Protein AF-A0A158NNA6-F1 (afdb_monomer_lite)

pLDDT: mean 72.81, std 18.88, range [38.25, 91.25]

Foldseek 3Di:
DDDDDDPDDPDDDDDVLPPDPPPDDDDDPCQDLVSLLVVQLVLLVLAPPVVSVVSNVVSVVLCVVCVPPPDSVVSVVSSSVSVSVSVVRSVCRVDPDDDPDDD

Radius of gyration: 18.19 Å; chains: 1; bounding box: 42×60×37 Å

InterPro domains:
  IPR008011 Complex 1 LYR protein domain [PF05347] (34-84)
  IPR045291 LYRM9, LYR domain [cd20269] (33-92)
  IPR052151 Complex I LYR motif-containing protein [PTHR47061] (20-94)

Secondary structure (DSSP, 8-state):
----------PPP--GGGS-------S----SHHHHHHHHHHHHHHS-HHHHHHHHHHHHHHHHHHTT---HHHHHHHHHHHHHHHHHHHHHHHSTT------

Organism: Atta cephalotes (NCBI:txid12957)

Sequence (103 aa):
MGRREKLTTPRAPHDPRETMANRMVGSATINTPKQLYKYLLRECDNLPKHAQQFYKHSVKQSFKQHVSESDEERIQQIMEKALLDAKWVIQKYNQPGGTPTPK

Structure (mmCIF, N/CA/C/O backbone):
data_AF-A0A158NNA6-F1
#
_entry.id   AF-A0A158NNA6-F1
#
loop_
_atom_site.group_PDB
_atom_site.id
_atom_site.type_symbol
_atom_site.label_atom_id
_atom_site.label_alt_id
_atom_site.label_comp_id
_atom_site.label_asym_id
_atom_site.label_entity_id
_atom_site.label_seq_id
_atom_site.pdbx_PDB_ins_code
_atom_site.Cartn_x
_atom_site.Cartn_y
_atom_site.Cartn_z
_atom_site.occupancy
_atom_site.B_iso_or_equiv
_atom_site.auth_seq_id
_atom_site.auth_comp_id
_atom_site.auth_asym_id
_atom_site.auth_atom_id
_atom_site.pdbx_PDB_model_num
ATOM 1 N N . MET A 1 1 ? 26.025 46.804 -16.736 1.00 41.69 1 MET A N 1
ATOM 2 C CA . MET A 1 1 ? 26.166 45.339 -16.911 1.00 41.69 1 MET A CA 1
ATOM 3 C C . MET A 1 1 ? 25.271 44.636 -15.897 1.00 41.69 1 MET A C 1
ATOM 5 O O . MET A 1 1 ? 25.663 44.467 -14.751 1.00 41.69 1 MET A O 1
ATOM 9 N N . GLY A 1 2 ? 24.028 44.334 -16.289 1.00 45.00 2 GLY A N 1
ATOM 10 C CA . GLY A 1 2 ? 23.028 43.707 -15.418 1.00 45.00 2 GLY A CA 1
ATOM 11 C C . GLY A 1 2 ? 23.248 42.199 -15.318 1.00 45.00 2 GLY A C 1
ATOM 12 O O . GLY A 1 2 ? 23.214 41.498 -16.329 1.00 45.00 2 GLY A O 1
ATOM 13 N N . ARG A 1 3 ? 23.499 41.706 -14.102 1.00 49.12 3 ARG A N 1
ATOM 14 C CA . ARG A 1 3 ? 23.573 40.273 -13.798 1.00 49.12 3 ARG A CA 1
ATOM 15 C C . ARG A 1 3 ? 22.163 39.682 -13.877 1.00 49.12 3 ARG A C 1
ATOM 17 O O . ARG A 1 3 ? 21.292 40.062 -13.109 1.00 49.12 3 ARG A O 1
ATOM 24 N N . ARG A 1 4 ? 21.950 38.760 -14.818 1.00 49.97 4 ARG A N 1
ATOM 25 C CA . ARG A 1 4 ? 20.749 37.918 -14.907 1.00 49.97 4 ARG A CA 1
ATOM 26 C C . ARG A 1 4 ? 20.733 36.944 -13.728 1.00 49.97 4 ARG A C 1
ATOM 28 O O . ARG A 1 4 ? 21.497 35.979 -13.722 1.00 49.97 4 ARG A O 1
ATOM 35 N N . GLU A 1 5 ? 19.859 37.192 -12.762 1.00 50.25 5 GLU A N 1
ATOM 36 C CA . GLU A 1 5 ? 19.467 36.217 -11.748 1.00 50.25 5 GLU A CA 1
ATOM 37 C C . GLU A 1 5 ? 18.741 35.053 -12.430 1.00 50.25 5 GLU A C 1
ATOM 39 O O . GLU A 1 5 ? 17.756 35.237 -13.147 1.00 50.25 5 GLU A O 1
ATOM 44 N N . LYS A 1 6 ? 19.269 33.841 -12.260 1.00 52.47 6 LYS A N 1
ATOM 45 C CA . LYS A 1 6 ? 18.613 32.616 -12.711 1.00 52.47 6 LYS A CA 1
ATOM 46 C C . LYS A 1 6 ? 17.758 32.134 -11.548 1.00 52.47 6 LYS A C 1
ATOM 48 O O . LYS A 1 6 ? 18.297 31.684 -10.541 1.00 52.47 6 LYS A O 1
ATOM 53 N N . LEU A 1 7 ? 16.442 32.273 -11.689 1.00 47.88 7 LEU A N 1
ATOM 54 C CA . LEU A 1 7 ? 15.446 31.652 -10.822 1.00 47.88 7 LEU A CA 1
ATOM 55 C C . LEU A 1 7 ? 15.650 30.132 -10.847 1.00 47.88 7 LEU A C 1
ATOM 57 O O . LEU A 1 7 ? 15.207 29.451 -11.769 1.00 47.88 7 LEU A O 1
ATOM 61 N N . THR A 1 8 ? 16.359 29.611 -9.849 1.00 47.38 8 THR A N 1
ATOM 62 C CA . THR A 1 8 ? 16.351 28.188 -9.520 1.00 47.38 8 THR A CA 1
ATOM 63 C C . THR A 1 8 ? 15.182 27.957 -8.574 1.00 47.38 8 THR A C 1
ATOM 65 O O . THR A 1 8 ? 15.079 28.561 -7.508 1.00 47.38 8 THR A O 1
ATOM 68 N N . THR A 1 9 ? 14.229 27.159 -9.029 1.00 53.72 9 THR A N 1
ATOM 69 C CA . THR A 1 9 ? 13.014 26.792 -8.308 1.00 53.72 9 THR A CA 1
ATOM 70 C C . THR A 1 9 ? 13.384 26.149 -6.964 1.00 53.72 9 THR A C 1
ATOM 72 O O . THR A 1 9 ? 14.248 25.266 -6.949 1.00 53.72 9 THR A O 1
ATOM 75 N N . PRO A 1 10 ? 12.764 26.521 -5.830 1.00 43.75 10 PRO A N 1
ATOM 76 C CA . PRO A 1 10 ? 12.958 25.777 -4.594 1.00 43.75 10 PRO A CA 1
ATOM 77 C C . PRO A 1 10 ? 12.361 24.376 -4.771 1.00 43.75 10 PRO A C 1
ATOM 79 O O . PRO A 1 10 ? 11.150 24.204 -4.907 1.00 43.75 10 PRO A O 1
ATOM 82 N N . ARG A 1 11 ? 13.238 23.366 -4.815 1.00 43.44 11 ARG A N 1
ATOM 83 C CA . ARG A 1 11 ? 12.873 2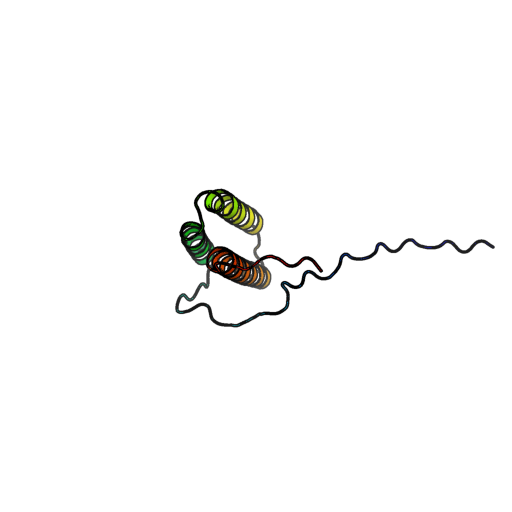1.950 -4.731 1.00 43.44 11 ARG A CA 1
ATOM 84 C C . ARG A 1 11 ? 12.074 21.768 -3.441 1.00 43.44 11 ARG A C 1
ATOM 86 O O . ARG A 1 11 ? 12.570 22.103 -2.369 1.00 43.44 11 ARG A O 1
ATOM 93 N N . ALA A 1 12 ? 10.831 21.314 -3.582 1.00 49.03 12 ALA A N 1
ATOM 94 C CA . ALA A 1 12 ? 9.905 21.090 -2.480 1.00 49.03 12 ALA A CA 1
ATOM 95 C C . ALA A 1 12 ? 10.562 20.268 -1.351 1.00 49.03 12 ALA A C 1
ATOM 97 O O . ALA A 1 12 ? 11.424 19.427 -1.637 1.00 49.03 12 ALA A O 1
ATOM 98 N N . PRO A 1 13 ? 10.184 20.517 -0.083 1.00 47.66 13 PRO A N 1
ATOM 99 C CA . PRO A 1 13 ? 10.758 19.834 1.064 1.00 47.66 13 PRO A CA 1
ATOM 100 C C . PRO A 1 13 ? 10.611 18.321 0.922 1.00 47.66 13 PRO A C 1
ATOM 102 O O . PRO A 1 13 ? 9.561 17.805 0.544 1.00 47.66 13 PRO A O 1
ATOM 105 N N . HIS A 1 14 ? 11.716 17.646 1.219 1.00 47.78 14 HIS A N 1
ATOM 106 C CA . HIS A 1 14 ? 11.836 16.206 1.365 1.00 47.78 14 HIS A CA 1
ATOM 107 C C . HIS A 1 14 ? 10.673 15.686 2.217 1.00 47.78 14 HIS A C 1
ATOM 109 O O . HIS A 1 14 ? 10.545 16.045 3.388 1.00 47.78 14 HIS A O 1
ATOM 115 N N . ASP A 1 15 ? 9.810 14.883 1.606 1.00 44.59 15 ASP A N 1
ATOM 116 C CA . ASP A 1 15 ? 8.714 14.216 2.290 1.00 44.59 15 ASP A CA 1
ATOM 117 C C . ASP A 1 15 ? 9.314 13.283 3.368 1.00 44.59 15 ASP A C 1
ATOM 119 O O . ASP A 1 15 ? 10.143 12.427 3.049 1.00 44.59 15 ASP A O 1
ATOM 123 N N . PRO A 1 16 ? 8.959 13.430 4.657 1.00 47.41 16 PRO A N 1
ATOM 124 C CA . PRO A 1 16 ? 9.564 12.677 5.761 1.00 47.41 16 PRO A CA 1
ATOM 125 C C . PRO A 1 16 ? 9.191 11.180 5.787 1.00 47.41 16 PRO A C 1
ATOM 127 O O . PRO A 1 16 ? 9.398 10.505 6.796 1.00 47.41 16 PRO A O 1
ATOM 130 N N . ARG A 1 17 ? 8.660 10.623 4.690 1.00 45.06 17 ARG A N 1
ATOM 131 C CA . ARG A 1 17 ? 8.374 9.186 4.539 1.00 45.06 17 ARG A CA 1
ATOM 132 C C . ARG A 1 17 ? 9.614 8.361 4.161 1.00 45.06 17 ARG A C 1
ATOM 134 O O . ARG A 1 17 ? 9.493 7.154 3.985 1.00 45.06 17 ARG A O 1
ATOM 141 N N . GLU A 1 18 ? 10.798 8.975 4.072 1.00 44.78 18 GLU A N 1
ATOM 142 C CA . GLU A 1 18 ? 12.073 8.294 3.776 1.00 44.78 18 GLU A CA 1
ATOM 143 C C . GLU A 1 18 ? 12.825 7.734 4.999 1.00 44.78 18 GLU A C 1
ATOM 145 O O . GLU A 1 18 ? 13.941 7.241 4.856 1.00 44.78 18 GLU A O 1
ATOM 150 N N . THR A 1 19 ? 12.233 7.733 6.200 1.00 48.41 19 THR A N 1
ATOM 151 C CA . THR A 1 19 ? 12.950 7.299 7.417 1.00 48.41 19 THR A CA 1
ATOM 152 C C . THR A 1 19 ? 12.255 6.187 8.198 1.00 48.41 19 THR A C 1
ATOM 154 O O . THR A 1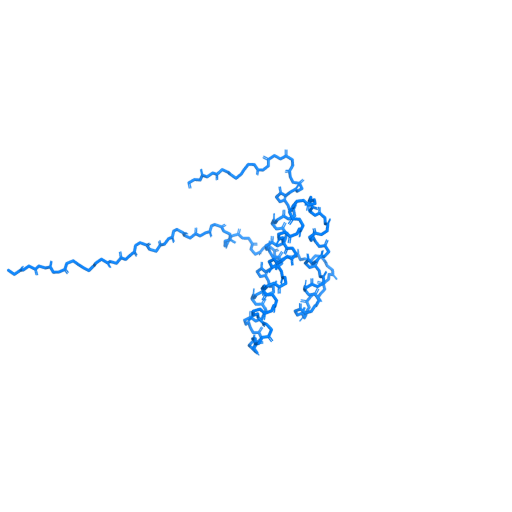 19 ? 12.100 6.291 9.411 1.00 48.41 19 THR A O 1
ATOM 157 N N . MET A 1 20 ? 11.865 5.088 7.539 1.00 43.75 20 MET A N 1
ATOM 158 C CA . MET A 1 20 ? 11.816 3.775 8.209 1.00 43.75 20 MET A CA 1
ATOM 159 C C . MET A 1 20 ? 11.702 2.609 7.222 1.00 43.75 20 MET A C 1
ATOM 161 O O . MET A 1 20 ? 10.652 1.993 7.050 1.00 43.75 20 MET A O 1
ATOM 165 N N . ALA A 1 21 ? 12.835 2.229 6.632 1.00 47.56 21 ALA A N 1
ATOM 166 C CA . ALA A 1 21 ? 13.032 0.876 6.124 1.00 47.56 21 ALA A CA 1
ATOM 167 C C . ALA A 1 21 ? 13.207 -0.087 7.316 1.00 47.56 21 ALA A C 1
ATOM 169 O O . ALA A 1 21 ? 14.289 -0.620 7.555 1.00 47.56 21 ALA A O 1
ATOM 170 N N . ASN A 1 22 ? 12.149 -0.289 8.114 1.00 44.38 22 ASN A N 1
ATOM 171 C CA . ASN A 1 22 ? 12.144 -1.373 9.092 1.00 44.38 22 ASN A CA 1
ATOM 172 C C . ASN A 1 22 ? 11.719 -2.661 8.380 1.00 44.38 22 ASN A C 1
ATOM 174 O O . ASN A 1 22 ? 10.538 -2.961 8.171 1.00 44.38 22 ASN A O 1
ATOM 178 N N . ARG A 1 23 ? 12.752 -3.376 7.945 1.00 50.62 23 ARG A N 1
ATOM 179 C CA . ARG A 1 23 ? 12.746 -4.715 7.373 1.00 50.62 23 ARG A CA 1
ATOM 180 C C . ARG A 1 23 ? 12.024 -5.670 8.322 1.00 50.62 23 ARG A C 1
ATOM 182 O O . ARG A 1 23 ? 12.625 -6.116 9.281 1.00 50.62 23 ARG A O 1
ATOM 189 N N . MET A 1 24 ? 10.750 -5.954 8.056 1.00 47.91 24 MET A N 1
ATOM 190 C CA . MET A 1 24 ? 10.015 -7.161 8.474 1.00 47.91 24 MET A CA 1
ATOM 191 C C . MET A 1 24 ? 8.551 -7.014 8.044 1.00 47.91 24 MET A C 1
ATOM 193 O O . MET A 1 24 ? 7.750 -6.337 8.687 1.00 47.91 24 MET A O 1
ATOM 197 N N . VAL A 1 25 ? 8.169 -7.611 6.913 1.00 47.50 25 VAL A N 1
ATOM 198 C CA . VAL A 1 25 ? 6.773 -8.021 6.698 1.00 47.50 25 VAL A CA 1
ATOM 199 C C . VAL A 1 25 ? 6.718 -9.506 7.036 1.00 47.50 25 VAL A C 1
ATOM 201 O O . VAL A 1 25 ? 7.438 -10.309 6.449 1.00 47.50 25 VAL A O 1
ATOM 204 N N . GLY A 1 26 ? 5.981 -9.836 8.095 1.00 44.84 26 GLY A N 1
ATOM 205 C CA . GLY A 1 26 ? 5.940 -11.178 8.658 1.00 44.84 26 GLY A CA 1
ATOM 206 C C . GLY A 1 26 ? 5.521 -12.211 7.615 1.00 44.84 26 GLY A C 1
ATOM 207 O O . GLY A 1 26 ? 4.480 -12.071 6.985 1.00 44.84 26 GLY A O 1
ATOM 208 N N . SER A 1 27 ? 6.348 -13.246 7.466 1.00 46.94 27 SER A N 1
ATOM 209 C CA . SER A 1 27 ? 6.046 -14.582 6.925 1.00 46.94 27 SER A CA 1
ATOM 210 C C . SER A 1 27 ? 5.492 -14.718 5.488 1.00 46.94 27 SER A C 1
ATOM 212 O O . SER A 1 27 ? 5.518 -15.817 4.943 1.00 46.94 27 SER A O 1
ATOM 214 N N . ALA A 1 28 ? 5.064 -13.648 4.812 1.00 54.72 28 ALA A N 1
ATOM 215 C CA . ALA A 1 28 ? 4.687 -13.682 3.400 1.00 54.72 28 ALA A CA 1
ATOM 216 C C . ALA A 1 28 ? 5.869 -13.232 2.535 1.00 54.72 28 ALA A C 1
ATOM 218 O O . ALA A 1 28 ? 6.158 -12.041 2.422 1.00 54.72 28 ALA A O 1
ATOM 219 N N . THR A 1 29 ? 6.558 -14.180 1.904 1.00 64.69 29 THR A N 1
ATOM 220 C CA . THR A 1 29 ? 7.592 -13.891 0.907 1.00 64.69 29 THR A CA 1
ATOM 221 C C . THR A 1 29 ? 6.924 -13.362 -0.371 1.00 64.69 29 THR A C 1
ATOM 223 O O . THR A 1 29 ? 6.570 -14.099 -1.294 1.00 64.69 29 THR A O 1
ATOM 226 N N . ILE A 1 30 ? 6.659 -12.054 -0.400 1.00 74.31 30 ILE A N 1
ATOM 227 C CA . ILE A 1 30 ? 6.109 -11.379 -1.578 1.00 74.31 30 ILE A CA 1
ATOM 228 C C . ILE A 1 30 ? 7.244 -11.181 -2.582 1.00 74.31 30 ILE A C 1
ATOM 230 O O . ILE A 1 30 ? 7.929 -10.165 -2.567 1.00 74.31 30 ILE A O 1
ATOM 234 N N . ASN A 1 31 ? 7.430 -12.170 -3.453 1.00 74.62 31 ASN A N 1
ATOM 235 C CA . ASN A 1 31 ? 8.471 -12.146 -4.485 1.00 74.62 31 ASN A CA 1
ATOM 236 C C . ASN A 1 31 ? 7.942 -11.681 -5.845 1.00 74.62 31 ASN A C 1
ATOM 238 O O . ASN A 1 31 ? 8.721 -11.431 -6.752 1.00 74.62 31 ASN A O 1
ATOM 242 N N . THR A 1 32 ? 6.619 -11.573 -6.013 1.00 85.19 32 THR A N 1
ATOM 243 C CA . THR A 1 32 ? 6.018 -11.165 -7.289 1.00 85.19 32 THR A CA 1
ATOM 244 C C . THR A 1 32 ? 5.058 -9.985 -7.134 1.00 85.19 32 THR A C 1
ATOM 246 O O . THR A 1 32 ? 4.306 -9.918 -6.151 1.00 85.19 32 THR A O 1
ATOM 249 N N . PRO A 1 33 ? 4.976 -9.086 -8.134 1.00 85.44 33 PRO A N 1
ATOM 250 C CA . PRO A 1 33 ? 4.043 -7.959 -8.104 1.00 85.44 33 PRO A CA 1
ATOM 251 C C . PRO A 1 33 ? 2.572 -8.411 -8.040 1.00 85.44 33 PRO A C 1
ATOM 253 O O . PRO A 1 33 ? 1.733 -7.737 -7.444 1.00 85.44 33 PRO A O 1
ATOM 256 N N . LYS A 1 34 ? 2.239 -9.604 -8.559 1.00 86.88 34 LYS A N 1
ATOM 257 C CA . LYS A 1 34 ? 0.900 -10.207 -8.409 1.00 86.88 34 LYS A CA 1
ATOM 258 C C . LYS A 1 34 ? 0.576 -10.569 -6.956 1.00 86.88 34 LYS A C 1
ATOM 260 O O . LYS A 1 34 ? -0.546 -10.328 -6.506 1.00 86.88 34 LYS A O 1
ATOM 265 N N . GLN A 1 35 ? 1.527 -11.153 -6.219 1.00 88.44 35 GLN A N 1
ATOM 266 C CA . GLN A 1 35 ? 1.343 -11.446 -4.792 1.00 88.44 35 GLN A CA 1
ATOM 267 C C . GLN A 1 35 ? 1.175 -10.158 -3.991 1.00 88.44 35 GLN A C 1
ATOM 269 O O . GLN A 1 35 ? 0.292 -10.091 -3.136 1.00 88.44 35 GLN A O 1
ATOM 274 N N . LEU A 1 36 ? 1.961 -9.129 -4.320 1.00 88.81 36 LEU A N 1
ATOM 275 C CA . LEU A 1 36 ? 1.836 -7.819 -3.699 1.00 88.81 36 LEU A CA 1
ATOM 276 C C . LEU A 1 36 ? 0.443 -7.235 -3.914 1.00 88.81 36 LEU A C 1
ATOM 278 O O . LEU A 1 36 ? -0.205 -6.834 -2.956 1.00 88.81 36 LEU A O 1
ATOM 282 N N . TYR A 1 37 ? -0.048 -7.236 -5.152 1.00 89.25 37 TYR A N 1
ATOM 283 C CA . TYR A 1 37 ? -1.379 -6.723 -5.462 1.00 89.25 37 TYR A CA 1
ATOM 284 C C . TYR A 1 37 ? -2.467 -7.416 -4.626 1.00 89.25 37 TYR A C 1
ATOM 286 O O . TYR A 1 37 ? -3.312 -6.752 -4.026 1.00 89.25 37 TYR A O 1
ATOM 294 N N . LYS A 1 38 ? -2.413 -8.751 -4.504 1.00 89.62 38 LYS A N 1
ATOM 295 C CA . LYS A 1 38 ? -3.345 -9.505 -3.647 1.00 89.62 38 LYS A CA 1
ATOM 296 C C . LYS A 1 38 ? -3.209 -9.135 -2.169 1.00 89.62 38 LYS A C 1
ATOM 298 O O . LYS A 1 38 ? -4.226 -9.046 -1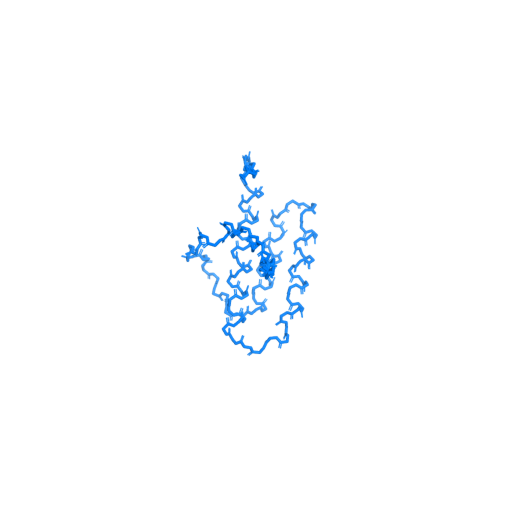.487 1.00 89.62 38 LYS A O 1
ATOM 303 N N . TYR A 1 39 ? -1.986 -8.935 -1.680 1.00 89.62 39 TYR A N 1
ATOM 304 C CA . TYR A 1 39 ? -1.733 -8.496 -0.307 1.00 89.62 39 TYR A CA 1
ATOM 305 C C . TYR A 1 39 ? -2.333 -7.108 -0.049 1.00 89.62 39 TYR A C 1
ATOM 307 O O . TYR A 1 39 ? -3.143 -6.956 0.859 1.00 89.62 39 TYR A O 1
ATOM 315 N N . LEU A 1 40 ? -2.035 -6.126 -0.903 1.00 89.31 40 LEU A N 1
ATOM 316 C CA . LEU A 1 40 ? -2.522 -4.750 -0.771 1.00 89.31 40 LEU A CA 1
ATOM 317 C C . LEU A 1 40 ? -4.051 -4.670 -0.758 1.00 89.31 40 LEU A C 1
ATOM 319 O O . LEU A 1 40 ? -4.624 -3.909 0.017 1.00 89.31 40 LEU A O 1
ATOM 323 N N . LEU A 1 41 ? -4.732 -5.479 -1.576 1.00 89.25 41 LEU A N 1
ATOM 324 C CA . LEU A 1 41 ? -6.195 -5.538 -1.567 1.00 89.25 41 LEU A CA 1
ATOM 325 C C . LEU A 1 41 ? -6.768 -6.065 -0.247 1.00 89.25 41 LEU A C 1
ATOM 327 O O . LEU A 1 41 ? -7.830 -5.599 0.164 1.00 89.25 41 LEU A O 1
ATOM 331 N N . ARG A 1 42 ? -6.084 -7.016 0.405 1.00 89.06 42 ARG A N 1
ATOM 332 C CA . ARG A 1 42 ? -6.475 -7.520 1.730 1.00 89.06 42 ARG A CA 1
ATOM 333 C C . ARG A 1 42 ? -6.241 -6.467 2.806 1.00 89.06 42 ARG A C 1
ATOM 335 O O . ARG A 1 42 ? -7.117 -6.265 3.638 1.00 89.06 42 ARG A O 1
ATOM 342 N N . GLU A 1 43 ? -5.121 -5.750 2.754 1.00 86.19 43 GLU A N 1
ATOM 343 C CA . GLU A 1 43 ? -4.869 -4.629 3.670 1.00 86.19 43 GLU A CA 1
ATOM 344 C C . GLU A 1 43 ? -5.952 -3.559 3.517 1.00 86.19 43 GLU A C 1
ATOM 346 O O . GLU A 1 43 ? -6.553 -3.143 4.501 1.00 86.19 43 GLU A O 1
ATOM 351 N N . CYS A 1 44 ? -6.310 -3.199 2.280 1.00 88.31 44 CYS A N 1
ATOM 352 C CA . CYS A 1 44 ? -7.392 -2.249 2.025 1.00 88.31 44 CYS A CA 1
ATOM 353 C C . CYS A 1 44 ? -8.741 -2.685 2.614 1.00 88.31 44 CYS A C 1
ATOM 355 O O . CYS A 1 44 ? -9.598 -1.833 2.813 1.00 88.31 44 CYS A O 1
ATOM 357 N N . ASP A 1 45 ? -8.965 -3.977 2.858 1.00 86.50 45 ASP A N 1
ATOM 358 C CA . ASP A 1 45 ? -10.198 -4.478 3.471 1.00 86.50 45 ASP A CA 1
ATOM 359 C C . ASP A 1 45 ? -10.259 -4.210 4.984 1.00 86.50 45 ASP A C 1
ATOM 361 O O . ASP A 1 45 ? -11.337 -3.988 5.530 1.00 86.50 45 ASP A O 1
ATOM 365 N N . ASN A 1 46 ? -9.095 -4.122 5.639 1.00 84.94 46 ASN A N 1
ATOM 366 C CA . ASN A 1 46 ? -8.968 -3.744 7.051 1.00 84.94 46 ASN A CA 1
ATOM 367 C C . ASN A 1 46 ? -9.200 -2.240 7.286 1.00 84.94 46 ASN A C 1
ATOM 369 O O . ASN A 1 46 ? -9.347 -1.801 8.425 1.00 84.94 46 ASN A O 1
ATOM 373 N N . LEU A 1 47 ? -9.226 -1.431 6.223 1.00 85.56 47 LEU A N 1
ATOM 374 C CA . LEU A 1 47 ? -9.483 0.004 6.310 1.00 85.56 47 LEU A CA 1
ATOM 375 C C . LEU A 1 47 ? -10.982 0.305 6.454 1.00 85.56 47 LEU A C 1
ATOM 377 O O . LEU A 1 47 ? -11.830 -0.474 6.013 1.00 85.56 47 LEU A O 1
ATOM 381 N N . PRO A 1 48 ? -11.358 1.468 7.010 1.00 85.56 48 PRO A N 1
ATOM 382 C CA . PRO A 1 48 ? -12.757 1.876 7.070 1.00 85.56 48 PRO A CA 1
ATOM 383 C C . PRO A 1 48 ? -13.357 2.055 5.665 1.00 85.56 48 PRO A C 1
ATOM 385 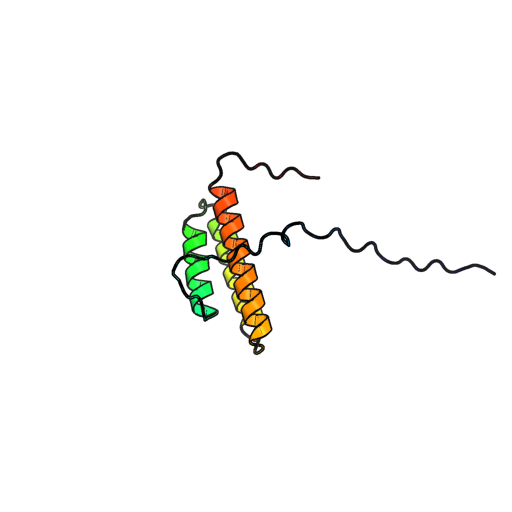O O . PRO A 1 48 ? -12.683 2.517 4.744 1.00 85.56 48 PRO A O 1
ATOM 388 N N . LYS A 1 49 ? -14.651 1.729 5.502 1.00 84.94 49 LYS A N 1
ATOM 389 C CA . LYS A 1 49 ? -15.365 1.641 4.203 1.00 84.94 49 LYS A CA 1
ATOM 390 C C . LYS A 1 49 ? -15.149 2.832 3.256 1.00 84.94 49 LYS A C 1
ATOM 392 O O . LYS A 1 49 ? -15.078 2.637 2.046 1.00 84.94 49 LYS A O 1
ATOM 397 N N . HIS A 1 50 ? -15.033 4.046 3.796 1.00 84.56 50 HIS A N 1
ATOM 398 C CA . HIS A 1 50 ? -14.800 5.261 3.009 1.00 84.56 50 HIS A CA 1
ATOM 399 C C . HIS A 1 50 ? -13.394 5.303 2.381 1.00 84.56 50 HIS A C 1
ATOM 401 O O . HIS A 1 50 ? -13.232 5.767 1.257 1.00 84.56 50 HIS A O 1
ATOM 407 N N . ALA A 1 51 ? -12.385 4.781 3.081 1.00 86.06 51 ALA A N 1
ATOM 408 C CA . ALA A 1 51 ? -10.995 4.760 2.642 1.00 86.06 51 ALA A CA 1
ATOM 409 C C . ALA A 1 51 ? -10.701 3.566 1.720 1.00 86.06 51 ALA A C 1
ATOM 411 O O . ALA A 1 51 ? -9.886 3.682 0.806 1.00 86.06 51 ALA A O 1
ATOM 412 N N . GLN A 1 52 ? -11.396 2.435 1.901 1.00 89.00 52 GLN A N 1
ATOM 413 C CA . GLN A 1 52 ? -11.146 1.225 1.109 1.00 89.00 52 GLN A CA 1
ATOM 414 C C . GLN A 1 52 ? -11.225 1.473 -0.399 1.00 89.00 52 GLN A C 1
ATOM 416 O O . GLN A 1 52 ? -10.370 0.994 -1.136 1.00 89.00 52 GLN A O 1
ATOM 421 N N . GLN A 1 53 ? -12.250 2.197 -0.871 1.00 88.81 53 GLN A N 1
ATOM 422 C CA . GLN A 1 53 ? -12.430 2.458 -2.303 1.00 88.81 53 GLN A CA 1
ATOM 423 C C . GLN A 1 53 ? -11.275 3.288 -2.865 1.00 88.81 53 GLN A C 1
ATOM 425 O O . GLN A 1 53 ? -10.709 2.915 -3.889 1.00 88.81 53 GLN A O 1
ATOM 430 N N . PHE A 1 54 ? -10.874 4.349 -2.159 1.00 89.56 54 PHE A N 1
ATOM 431 C CA . PHE A 1 54 ? -9.746 5.190 -2.550 1.00 89.56 54 PHE A CA 1
ATOM 432 C C . PHE A 1 54 ? -8.462 4.363 -2.701 1.00 89.56 54 PHE A C 1
ATOM 434 O O . PHE A 1 54 ? -7.865 4.342 -3.776 1.00 89.56 54 PHE A O 1
ATOM 441 N N . TYR A 1 55 ? -8.087 3.589 -1.677 1.00 89.25 55 TYR A N 1
ATOM 442 C CA . TYR A 1 55 ? -6.861 2.788 -1.727 1.00 89.25 55 TYR A CA 1
ATOM 443 C C . TYR A 1 55 ? -6.950 1.622 -2.724 1.00 89.25 55 TYR A C 1
ATOM 445 O O . TYR A 1 55 ? -5.996 1.387 -3.464 1.00 89.25 55 TYR A O 1
ATOM 453 N N . LYS A 1 56 ? -8.103 0.944 -2.850 1.00 90.31 56 LYS A N 1
ATOM 454 C CA . LYS A 1 56 ? -8.317 -0.101 -3.874 1.00 90.31 56 LYS A CA 1
ATOM 455 C C . LYS A 1 56 ? -8.132 0.460 -5.291 1.00 90.31 56 LYS A C 1
ATOM 457 O O . LYS A 1 56 ? -7.562 -0.223 -6.146 1.00 90.31 56 LYS A O 1
ATOM 462 N N . HIS A 1 57 ? -8.586 1.689 -5.545 1.00 90.88 57 HIS A N 1
ATOM 463 C CA . HIS A 1 57 ? -8.381 2.371 -6.824 1.00 90.88 57 HIS A CA 1
ATOM 464 C C . HIS A 1 57 ? -6.910 2.738 -7.038 1.00 90.88 57 HIS A C 1
ATOM 466 O O . HIS A 1 57 ? -6.358 2.388 -8.083 1.00 90.88 57 HIS A O 1
ATOM 472 N N . SER A 1 58 ? -6.256 3.343 -6.043 1.00 89.44 58 SER A N 1
ATOM 473 C CA . SER A 1 58 ? -4.836 3.712 -6.112 1.00 89.44 58 SER A CA 1
ATOM 474 C C . SER A 1 58 ? -3.933 2.504 -6.377 1.00 89.44 58 SER A C 1
ATOM 476 O O . SER A 1 58 ? -3.078 2.551 -7.259 1.00 89.44 58 SER A O 1
ATOM 478 N N . VAL A 1 59 ? -4.175 1.381 -5.692 1.00 90.06 59 VAL A N 1
ATOM 479 C CA . VAL A 1 59 ? -3.432 0.125 -5.890 1.00 90.06 59 VAL A CA 1
ATOM 480 C C . VAL A 1 59 ? -3.634 -0.419 -7.307 1.00 90.06 59 VAL A C 1
ATOM 482 O O . VAL A 1 59 ? -2.664 -0.788 -7.969 1.00 90.06 59 VAL A O 1
ATOM 485 N N . LYS A 1 60 ? -4.876 -0.441 -7.814 1.00 90.62 60 LYS A N 1
ATOM 486 C CA . LYS A 1 60 ? -5.166 -0.861 -9.199 1.00 90.62 60 LYS A CA 1
ATOM 487 C C . LYS A 1 60 ? -4.484 0.028 -10.230 1.00 90.62 60 LYS A C 1
ATOM 489 O O . LYS A 1 60 ? -3.969 -0.485 -11.223 1.00 90.62 60 LYS A O 1
ATOM 494 N N . GLN A 1 61 ? -4.521 1.338 -10.020 1.00 91.25 61 GLN A N 1
ATOM 495 C CA . GLN A 1 61 ? -3.927 2.303 -10.932 1.00 91.25 61 GLN A CA 1
ATOM 496 C C . GLN A 1 61 ? -2.407 2.148 -10.961 1.00 91.25 61 GLN A C 1
ATOM 498 O O . GLN A 1 61 ? -1.850 1.956 -12.039 1.00 91.25 61 GLN A O 1
ATOM 503 N N . SER A 1 62 ? -1.757 2.131 -9.795 1.00 87.69 62 SER A N 1
ATOM 504 C CA . SER A 1 62 ? -0.309 1.931 -9.689 1.00 87.69 62 SER A CA 1
ATOM 505 C C . SER A 1 62 ? 0.118 0.610 -10.339 1.00 87.69 62 SER A C 1
ATOM 507 O O . SER A 1 62 ? 1.022 0.595 -11.170 1.00 87.69 62 SER A O 1
ATOM 509 N N . PHE A 1 63 ? -0.608 -0.484 -10.082 1.00 89.12 63 PHE A N 1
ATOM 510 C CA . PHE A 1 63 ? -0.314 -1.775 -10.706 1.00 89.12 63 PHE A CA 1
ATOM 511 C C . PHE A 1 63 ? -0.406 -1.728 -12.238 1.00 89.12 63 PHE A C 1
ATOM 513 O O . PHE A 1 63 ? 0.465 -2.255 -12.923 1.00 89.12 63 PHE A O 1
ATOM 520 N N . LYS A 1 64 ? -1.433 -1.068 -12.792 1.00 88.56 64 LYS A N 1
ATOM 521 C CA . LYS A 1 64 ? -1.567 -0.887 -14.245 1.00 88.56 64 LYS A CA 1
ATOM 522 C C . LYS A 1 64 ? -0.457 -0.018 -14.833 1.00 88.56 64 LYS A C 1
ATOM 524 O O . LYS A 1 64 ? -0.005 -0.315 -15.929 1.00 88.56 64 LYS A O 1
ATOM 529 N N . GLN A 1 65 ? -0.030 1.032 -14.134 1.00 89.12 65 GLN A N 1
ATOM 530 C CA . GLN A 1 65 ? 1.049 1.904 -14.610 1.00 89.12 65 GLN A CA 1
ATOM 531 C C . GLN A 1 65 ? 2.393 1.175 -14.660 1.00 89.12 65 GLN A C 1
ATOM 533 O O . GLN A 1 65 ? 3.171 1.407 -15.577 1.00 89.12 65 GLN A O 1
ATOM 538 N N . HIS A 1 66 ? 2.639 0.265 -13.717 1.00 86.50 66 HIS A N 1
ATOM 539 C CA . HIS A 1 66 ? 3.905 -0.460 -13.615 1.00 86.50 66 HIS A CA 1
ATOM 540 C C . HIS A 1 66 ? 3.896 -1.842 -14.283 1.00 86.50 66 HIS A C 1
ATOM 542 O O . HIS A 1 66 ? 4.902 -2.538 -14.254 1.00 86.50 66 HIS A O 1
ATOM 548 N N . VAL A 1 67 ? 2.790 -2.254 -14.914 1.00 84.25 67 VAL A N 1
ATOM 549 C CA . VAL A 1 67 ? 2.691 -3.568 -15.577 1.00 84.25 67 VAL A CA 1
ATOM 550 C C . VAL A 1 67 ? 3.645 -3.709 -16.768 1.00 84.25 67 VAL A C 1
ATOM 552 O O . VAL A 1 67 ? 4.013 -4.823 -17.122 1.00 84.25 67 VAL A O 1
ATOM 555 N N . SER A 1 68 ? 4.014 -2.584 -17.390 1.00 85.81 68 SER A N 1
ATOM 556 C CA . SER A 1 68 ? 4.941 -2.538 -18.523 1.00 85.81 68 SER A CA 1
ATOM 557 C C . SER A 1 68 ? 6.402 -2.379 -18.091 1.00 85.81 68 SER A C 1
ATOM 559 O O . SER A 1 68 ? 7.285 -2.410 -18.950 1.00 85.81 68 SER A O 1
ATOM 561 N N . GLU A 1 69 ? 6.668 -2.202 -16.792 1.00 84.69 69 GLU A N 1
ATOM 562 C CA . GLU A 1 69 ? 8.036 -2.135 -16.282 1.00 84.69 69 GLU A CA 1
ATOM 563 C C . GLU A 1 69 ? 8.663 -3.524 -16.413 1.00 84.69 69 GLU A C 1
ATOM 565 O O . GLU A 1 69 ? 8.121 -4.506 -15.911 1.00 84.69 69 GLU A O 1
ATOM 570 N N . SER A 1 70 ? 9.785 -3.606 -17.125 1.00 86.81 70 SER A N 1
ATOM 571 C CA . SER A 1 70 ? 10.545 -4.853 -17.316 1.00 86.81 70 SER A CA 1
ATOM 572 C C . SER A 1 70 ? 11.801 -4.913 -16.445 1.00 86.81 70 SER A C 1
ATOM 574 O O . SER A 1 70 ? 12.460 -5.945 -16.391 1.00 86.81 70 SER A O 1
ATOM 576 N N . ASP A 1 71 ? 12.137 -3.808 -15.778 1.00 90.06 71 ASP A N 1
ATOM 577 C CA . ASP A 1 71 ? 13.311 -3.695 -14.923 1.00 90.06 71 ASP A CA 1
ATOM 578 C C . 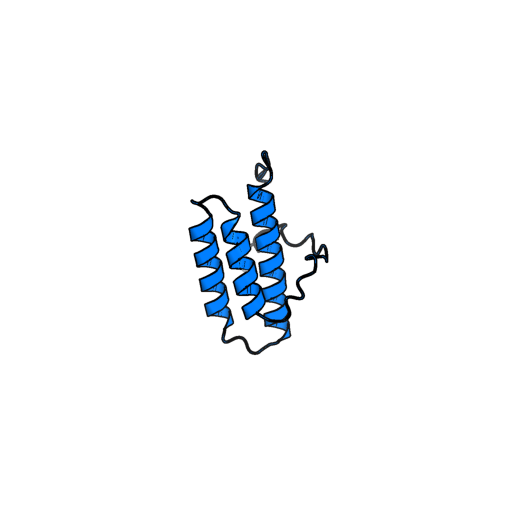ASP A 1 71 ? 13.017 -4.252 -13.524 1.00 90.06 71 ASP A C 1
ATOM 580 O O . ASP A 1 71 ? 12.149 -3.753 -12.798 1.00 90.06 71 ASP A O 1
ATOM 584 N N . GLU A 1 72 ? 13.732 -5.314 -13.159 1.00 85.81 72 GLU A N 1
ATOM 585 C CA . GLU A 1 72 ? 13.511 -6.046 -11.913 1.00 85.81 72 GLU A CA 1
ATOM 586 C C . GLU A 1 72 ? 13.823 -5.193 -10.676 1.00 85.81 72 GLU A C 1
ATOM 588 O O . GLU A 1 72 ? 13.081 -5.255 -9.692 1.00 85.81 72 GLU A O 1
ATOM 593 N N . GLU A 1 73 ? 14.853 -4.339 -10.725 1.00 89.62 73 GLU A N 1
ATOM 594 C CA . GLU A 1 73 ? 15.200 -3.448 -9.611 1.00 89.62 73 GLU A CA 1
ATOM 595 C C . GLU A 1 73 ? 14.097 -2.416 -9.373 1.00 89.62 73 GLU A C 1
ATOM 597 O O . GLU A 1 73 ? 13.666 -2.195 -8.235 1.00 89.62 73 GLU A O 1
ATOM 602 N N . ARG A 1 74 ? 13.581 -1.812 -10.448 1.00 88.19 74 ARG A N 1
ATOM 603 C CA . ARG A 1 74 ? 12.463 -0.864 -10.382 1.00 88.19 74 ARG A CA 1
ATOM 604 C C . ARG A 1 74 ? 11.207 -1.529 -9.846 1.00 88.19 74 ARG A C 1
ATOM 606 O O . ARG A 1 74 ? 10.579 -0.972 -8.941 1.00 88.19 74 ARG A O 1
ATOM 613 N N . ILE A 1 75 ? 10.864 -2.717 -10.345 1.00 87.69 75 ILE A N 1
ATOM 614 C CA . ILE A 1 75 ? 9.734 -3.500 -9.832 1.00 87.69 75 ILE A CA 1
ATOM 615 C C . ILE A 1 75 ? 9.911 -3.737 -8.329 1.00 87.69 75 ILE A C 1
ATOM 617 O O . ILE A 1 75 ? 8.984 -3.471 -7.561 1.00 87.69 75 ILE A O 1
ATOM 621 N N . GLN A 1 76 ? 11.096 -4.161 -7.889 1.00 86.44 76 GLN A N 1
ATOM 622 C CA . GLN A 1 76 ? 11.365 -4.440 -6.481 1.00 86.44 76 GLN A CA 1
ATOM 623 C C . GLN A 1 76 ? 11.221 -3.184 -5.607 1.00 86.44 76 GLN A C 1
ATOM 625 O O . GLN A 1 76 ? 10.585 -3.247 -4.551 1.00 86.44 76 GLN A O 1
ATOM 630 N N . GLN A 1 77 ? 11.723 -2.033 -6.068 1.00 89.50 77 GLN A N 1
ATOM 631 C CA . GLN A 1 77 ? 11.567 -0.739 -5.392 1.00 89.50 77 GLN A CA 1
ATOM 632 C C . GLN A 1 77 ? 10.098 -0.319 -5.282 1.00 89.50 77 GLN A C 1
ATOM 634 O O . GLN A 1 77 ? 9.653 0.119 -4.219 1.00 89.50 77 GLN A O 1
ATOM 639 N N . ILE A 1 78 ? 9.324 -0.451 -6.364 1.00 89.00 78 ILE A N 1
ATOM 640 C CA . ILE A 1 78 ? 7.884 -0.148 -6.366 1.00 89.00 78 ILE A CA 1
ATOM 641 C C . ILE A 1 78 ? 7.166 -1.060 -5.370 1.00 89.00 78 ILE A C 1
ATOM 643 O O . ILE A 1 78 ? 6.322 -0.596 -4.598 1.00 89.00 78 ILE A O 1
ATOM 647 N N . MET A 1 79 ? 7.527 -2.345 -5.357 1.00 87.62 79 MET A N 1
ATOM 648 C CA . MET A 1 79 ? 6.936 -3.318 -4.453 1.00 87.62 79 MET A CA 1
ATOM 649 C C . MET A 1 79 ? 7.201 -2.982 -2.984 1.00 87.62 79 MET A C 1
ATOM 651 O O . MET A 1 79 ? 6.276 -3.006 -2.169 1.00 87.62 79 MET A O 1
ATOM 655 N N . GLU A 1 80 ? 8.443 -2.635 -2.651 1.00 87.62 80 GLU A N 1
ATOM 656 C CA . GLU A 1 80 ? 8.829 -2.241 -1.298 1.00 87.62 80 GLU A CA 1
ATOM 657 C C . GLU A 1 80 ? 8.110 -0.958 -0.861 1.00 87.62 80 GLU A C 1
ATOM 659 O O . GLU A 1 80 ? 7.507 -0.921 0.216 1.00 87.62 80 GLU A O 1
ATOM 664 N N . LYS A 1 81 ? 8.078 0.064 -1.726 1.00 88.12 81 LYS A N 1
ATOM 665 C CA 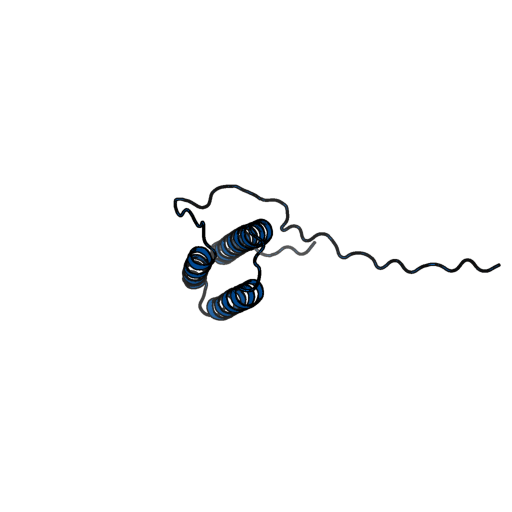. LYS A 1 81 ? 7.360 1.317 -1.449 1.00 88.12 81 LYS A CA 1
ATOM 666 C C . LYS A 1 81 ? 5.875 1.085 -1.194 1.00 88.12 81 LYS A C 1
ATOM 668 O O . LYS A 1 81 ? 5.337 1.626 -0.232 1.00 88.12 81 LYS A O 1
ATOM 673 N N . ALA A 1 82 ? 5.216 0.269 -2.012 1.00 89.62 82 ALA A N 1
ATOM 674 C CA . ALA A 1 82 ? 3.795 -0.020 -1.845 1.00 89.62 82 ALA A CA 1
ATOM 675 C C . ALA A 1 82 ? 3.500 -0.787 -0.543 1.00 89.62 82 ALA A C 1
ATOM 677 O O . ALA A 1 82 ? 2.472 -0.547 0.091 1.00 89.62 82 ALA A O 1
ATOM 678 N N . LEU A 1 83 ? 4.403 -1.673 -0.105 1.00 87.00 83 LEU A N 1
ATOM 679 C CA . LEU A 1 83 ? 4.287 -2.335 1.197 1.00 87.00 83 LEU A CA 1
ATOM 680 C C . LEU A 1 83 ? 4.412 -1.361 2.365 1.00 87.00 83 LEU A C 1
ATOM 682 O O . LEU A 1 83 ? 3.635 -1.443 3.318 1.00 87.00 83 LEU A O 1
ATOM 686 N N . LEU A 1 84 ? 5.390 -0.458 2.305 1.00 86.25 84 LEU A N 1
ATOM 687 C CA . LEU A 1 84 ? 5.582 0.569 3.328 1.00 86.25 84 LEU A CA 1
ATOM 688 C C . LEU A 1 84 ? 4.376 1.510 3.398 1.00 86.25 84 LEU A C 1
ATOM 690 O O . LEU A 1 84 ? 3.895 1.803 4.493 1.00 86.25 84 LEU A O 1
ATOM 694 N N . ASP A 1 85 ? 3.854 1.922 2.240 1.00 87.81 85 ASP A N 1
ATOM 695 C CA . ASP A 1 85 ? 2.652 2.748 2.136 1.00 87.81 85 ASP A CA 1
ATOM 696 C C . ASP A 1 85 ? 1.454 2.061 2.804 1.00 87.81 85 ASP A C 1
ATOM 698 O O . ASP A 1 85 ? 0.865 2.623 3.727 1.00 87.81 85 ASP A O 1
ATOM 702 N N . ALA A 1 86 ? 1.171 0.805 2.443 1.00 86.88 86 ALA A N 1
ATOM 703 C CA . ALA A 1 86 ? 0.067 0.046 3.026 1.00 86.88 86 ALA A CA 1
ATOM 704 C C . ALA A 1 86 ? 0.192 -0.101 4.546 1.00 86.88 86 ALA A C 1
ATOM 706 O O . ALA A 1 86 ? -0.764 0.182 5.266 1.00 86.88 86 ALA A O 1
ATOM 707 N N . LYS A 1 87 ? 1.373 -0.472 5.053 1.00 86.25 87 LYS A N 1
ATOM 708 C CA . LYS A 1 87 ? 1.611 -0.575 6.501 1.00 86.25 87 LYS A CA 1
ATOM 709 C C . LYS A 1 87 ? 1.361 0.748 7.216 1.00 86.25 87 LYS A C 1
ATOM 711 O O . LYS A 1 87 ? 0.717 0.765 8.264 1.00 86.25 87 LYS A O 1
ATOM 716 N N . TRP A 1 88 ? 1.849 1.851 6.651 1.00 85.44 88 TRP A N 1
ATOM 717 C CA . TRP A 1 88 ? 1.649 3.178 7.221 1.00 85.44 88 TRP A CA 1
ATOM 718 C C . TRP A 1 88 ? 0.170 3.560 7.241 1.00 85.44 88 TRP A C 1
ATOM 720 O O . TRP A 1 88 ? -0.315 4.036 8.264 1.00 85.44 88 TRP A O 1
ATOM 730 N N . VAL A 1 89 ? -0.559 3.304 6.153 1.00 85.06 89 VAL A N 1
ATOM 731 C CA . VAL A 1 89 ? -2.001 3.564 6.067 1.00 85.06 89 VAL A CA 1
ATOM 732 C C . VAL A 1 89 ? -2.750 2.746 7.120 1.00 85.06 89 VAL A C 1
ATOM 734 O O . VAL A 1 89 ? -3.505 3.309 7.908 1.00 85.06 89 VAL A O 1
ATOM 737 N N . ILE A 1 90 ? -2.508 1.438 7.208 1.00 83.69 90 ILE A N 1
ATOM 738 C CA . ILE A 1 90 ? -3.164 0.572 8.199 1.00 83.69 90 ILE A CA 1
ATOM 739 C C . ILE A 1 90 ? -2.868 1.056 9.617 1.00 83.69 90 ILE A C 1
ATOM 741 O O . ILE A 1 90 ? -3.790 1.221 10.411 1.00 83.69 90 ILE A O 1
ATOM 745 N N . GLN A 1 91 ? -1.610 1.376 9.924 1.00 85.00 91 GLN A N 1
ATOM 746 C CA . GLN A 1 91 ? -1.234 1.930 11.222 1.00 85.00 91 GLN A CA 1
ATOM 747 C C . GLN A 1 91 ? -1.925 3.274 11.496 1.00 85.00 91 GLN A C 1
ATOM 749 O O . GLN A 1 91 ? -2.400 3.495 12.608 1.00 85.00 91 GLN A O 1
ATOM 754 N N . LYS A 1 92 ? -2.017 4.159 10.498 1.00 83.00 92 LYS A N 1
ATOM 755 C CA . LYS A 1 92 ? -2.701 5.454 10.605 1.00 83.00 92 LYS A CA 1
ATOM 756 C C . LYS A 1 92 ? -4.172 5.304 10.984 1.00 83.00 92 LYS A C 1
ATOM 758 O O . LYS A 1 92 ? -4.639 6.057 11.831 1.00 83.00 92 LYS A O 1
ATOM 763 N N . TYR A 1 93 ? -4.885 4.351 10.386 1.00 80.56 93 TYR A N 1
ATOM 764 C CA . TYR A 1 93 ? -6.302 4.111 10.685 1.00 80.56 93 TYR A CA 1
ATOM 765 C C . TYR A 1 93 ? -6.526 3.223 11.919 1.00 80.56 93 TYR A C 1
ATOM 767 O O . TYR A 1 93 ? -7.603 3.274 12.505 1.00 80.56 93 TYR A O 1
ATOM 775 N N . ASN A 1 94 ? -5.525 2.437 12.327 1.00 74.50 94 ASN A N 1
ATOM 776 C CA . ASN A 1 94 ? -5.584 1.580 13.513 1.00 74.50 94 ASN A CA 1
ATOM 777 C C . ASN A 1 94 ? -5.101 2.283 14.800 1.00 74.50 94 ASN A C 1
ATOM 779 O O . ASN A 1 94 ? -5.295 1.762 15.894 1.00 74.50 94 ASN A O 1
ATOM 783 N N . GLN A 1 95 ? -4.470 3.459 14.707 1.00 68.19 95 GLN A N 1
ATOM 784 C CA . GLN A 1 95 ? -4.128 4.275 15.874 1.00 68.19 95 GLN A CA 1
ATOM 785 C C . GLN A 1 95 ? -5.289 5.218 16.245 1.00 68.19 95 GLN A C 1
ATOM 787 O O . GLN A 1 95 ? -5.587 6.132 15.475 1.00 68.19 95 GLN A O 1
ATOM 792 N N . PRO A 1 96 ? -5.893 5.098 17.444 1.00 52.09 96 PRO A N 1
ATOM 793 C CA . PRO A 1 96 ? -7.019 5.934 17.877 1.00 52.09 96 PRO A CA 1
ATOM 794 C C . PRO A 1 96 ? -6.641 7.381 18.281 1.00 52.09 96 PRO A C 1
ATOM 796 O O . PRO A 1 96 ? -7.316 7.983 19.109 1.00 52.09 96 PRO A O 1
ATOM 799 N N . GLY A 1 97 ? -5.583 7.977 17.714 1.00 55.75 97 GLY A N 1
ATOM 800 C CA . GLY A 1 97 ? -5.148 9.335 18.092 1.00 55.75 97 GLY A CA 1
ATOM 801 C C . GLY A 1 97 ? -4.050 9.994 17.247 1.00 55.75 97 GLY A C 1
ATOM 802 O O . GLY A 1 97 ? -3.492 11.005 17.662 1.00 55.75 97 GLY A O 1
ATOM 803 N N . GLY A 1 98 ? -3.705 9.456 16.074 1.00 47.84 98 GLY A N 1
ATOM 804 C CA . GLY A 1 98 ? -2.601 9.972 15.257 1.00 47.84 98 GLY A CA 1
ATOM 805 C C . GLY A 1 98 ? -2.987 11.169 14.385 1.00 47.84 98 GLY A C 1
ATOM 806 O O . GLY A 1 98 ? -3.054 11.035 13.160 1.00 47.84 98 GLY A O 1
ATOM 807 N N . THR A 1 99 ? -3.211 12.337 14.988 1.00 45.81 99 THR A N 1
ATOM 808 C CA . THR A 1 99 ? -3.256 13.610 14.253 1.00 45.81 99 THR A CA 1
ATOM 809 C C . THR A 1 99 ? -1.978 13.756 13.408 1.00 45.81 99 THR A C 1
ATOM 811 O O . THR A 1 99 ? -0.872 13.551 13.911 1.00 45.81 99 THR A O 1
ATOM 814 N N . PRO A 1 100 ? -2.061 14.049 12.098 1.00 52.75 100 PRO A N 1
ATOM 815 C CA . PRO A 1 100 ? -0.889 14.487 11.360 1.00 52.75 100 PRO A CA 1
ATOM 816 C C . PRO A 1 100 ? -0.594 15.914 11.816 1.00 52.75 100 PRO A C 1
ATOM 818 O O . PRO A 1 100 ? -1.271 16.845 11.394 1.00 52.75 100 PRO A O 1
ATOM 821 N N . THR A 1 101 ? 0.370 16.087 12.716 1.00 44.50 101 THR A N 1
ATOM 822 C CA . THR A 1 101 ? 0.927 17.403 13.027 1.00 44.50 101 THR A CA 1
ATOM 823 C C . THR A 1 101 ? 1.535 17.961 11.737 1.00 44.50 101 THR A C 1
ATOM 825 O O . THR A 1 101 ? 2.483 17.358 11.225 1.00 44.50 101 THR A O 1
ATOM 828 N N . PRO A 1 102 ? 1.013 19.063 11.175 1.00 57.22 102 PRO A N 1
ATOM 829 C CA . PRO A 1 102 ? 1.714 19.769 10.119 1.00 57.22 102 PRO A CA 1
ATOM 830 C C . PRO A 1 102 ? 2.875 20.528 10.779 1.00 57.22 102 PRO A C 1
ATOM 832 O O . PRO A 1 102 ? 2.662 21.254 11.752 1.00 57.22 102 PRO A O 1
ATOM 835 N N . LYS A 1 103 ? 4.103 20.308 10.304 1.00 38.25 103 LYS A N 1
ATOM 836 C CA . LYS A 1 103 ? 5.241 21.194 10.576 1.00 38.25 103 LYS A CA 1
ATOM 837 C C . LYS A 1 103 ? 5.513 22.036 9.344 1.00 38.25 103 LYS A C 1
ATOM 839 O O . LYS A 1 103 ? 5.394 21.468 8.236 1.00 38.25 103 LYS A O 1
#